Protein AF-A0A453RVP4-F1 (afdb_monomer)

Nearest PDB structures (foldseek):
  6wg3-assembly1_A  TM=5.691E-01  e=2.724E-04  Homo sapiens
  7ogt-assembly1_A  TM=3.178E-01  e=2.231E-04  Saccharomyces cerevisiae S288C
  4rsi-assembly1_B  TM=5.412E-01  e=1.064E-02  Saccharomyces cerevisiae S288C
  6yvu-assembly1_A  TM=5.313E-01  e=4.032E-02  Saccharomyces cerevisiae S288C
  7ogt-assembly1_B  TM=4.927E-01  e=6.619E-01  Saccharomyces cerevisiae S288C

Foldseek 3Di:
DCVVCPQEAEAADPVVQCCQQPPDQHHFYAYQQGWTADNVRDIDDDPQGGVVNVVCVVCVVVVVVVVVVVVVVVVVVVVVPDPVVVVVVVVVVVVVVVVVVVVVVVVVVVVVVVVVVVVVVVVVVVVVVVVCVVCVVVVVVVVVVVVVVCVVVVHDDPVPPDD

pLDDT: mean 83.05, std 15.03, range [39.56, 98.38]

Structure (mmCIF, N/CA/C/O backbone):
data_AF-A0A453RVP4-F1
#
_entry.id   AF-A0A453RVP4-F1
#
loop_
_atom_site.group_PDB
_atom_site.id
_atom_site.type_symbol
_atom_site.label_atom_id
_atom_site.label_alt_id
_atom_site.label_comp_id
_atom_site.label_asym_id
_atom_site.label_entity_id
_atom_site.label_seq_id
_atom_site.pdbx_PDB_ins_code
_atom_site.Cartn_x
_atom_site.Cartn_y
_atom_site.Cartn_z
_atom_site.occupancy
_atom_site.B_iso_or_equiv
_atom_site.auth_seq_id
_atom_site.auth_comp_id
_atom_site.auth_asym_id
_atom_site.auth_atom_id
_atom_site.pdbx_PDB_model_num
ATOM 1 N N . VAL A 1 1 ? 32.966 0.461 -61.222 1.00 50.72 1 VAL A N 1
ATOM 2 C CA . VAL A 1 1 ? 33.808 -0.527 -60.494 1.00 50.72 1 VAL A CA 1
ATOM 3 C C . VAL A 1 1 ? 35.237 -0.023 -60.270 1.00 50.72 1 VAL A C 1
ATOM 5 O O . VAL A 1 1 ? 35.708 -0.105 -59.144 1.00 50.72 1 VAL A O 1
ATOM 8 N N . LEU A 1 2 ? 35.888 0.596 -61.267 1.00 55.44 2 LEU A N 1
ATOM 9 C CA . LEU A 1 2 ? 37.249 1.155 -61.145 1.00 55.44 2 LEU A CA 1
ATOM 10 C C . LEU A 1 2 ? 37.429 2.155 -59.977 1.00 55.44 2 LEU A C 1
ATOM 12 O O . LEU A 1 2 ? 38.452 2.136 -59.309 1.00 55.44 2 LEU A O 1
ATOM 16 N N . TYR A 1 3 ? 36.409 2.968 -59.676 1.00 57.94 3 TYR A N 1
ATOM 17 C CA . TYR A 1 3 ? 36.427 3.949 -58.577 1.00 57.94 3 TYR A CA 1
ATOM 18 C C . TYR A 1 3 ? 36.451 3.319 -57.170 1.00 57.94 3 TYR A C 1
ATOM 20 O O . TYR A 1 3 ? 37.044 3.872 -56.252 1.00 57.94 3 TYR A O 1
ATOM 28 N N . ALA A 1 4 ? 35.828 2.149 -56.995 1.00 58.25 4 ALA A N 1
ATOM 29 C CA . ALA A 1 4 ? 35.747 1.476 -55.696 1.00 58.25 4 ALA A CA 1
ATOM 30 C C . ALA A 1 4 ? 36.961 0.569 -55.428 1.00 58.25 4 ALA A C 1
ATOM 32 O O . ALA A 1 4 ? 37.390 0.427 -54.282 1.00 58.25 4 ALA A O 1
ATOM 33 N N . VAL A 1 5 ? 37.511 -0.042 -56.486 1.00 63.31 5 VAL A N 1
ATOM 34 C CA . VAL A 1 5 ? 38.566 -1.062 -56.371 1.00 63.31 5 VAL A CA 1
ATOM 35 C C . VAL A 1 5 ? 39.946 -0.532 -56.773 1.00 63.31 5 VAL A C 1
ATOM 37 O O . VAL A 1 5 ? 40.926 -1.012 -56.225 1.00 63.31 5 VAL A O 1
ATOM 40 N N . GLY A 1 6 ? 40.060 0.504 -57.612 1.00 71.31 6 GLY A N 1
ATOM 41 C CA . GLY A 1 6 ? 41.337 1.125 -58.005 1.00 71.31 6 GLY A CA 1
ATOM 42 C C . GLY A 1 6 ? 42.464 0.132 -58.348 1.00 71.31 6 GLY A C 1
ATOM 43 O O . GLY A 1 6 ? 42.209 -1.017 -58.701 1.00 71.31 6 GLY A O 1
ATOM 44 N N . ASN A 1 7 ? 43.722 0.557 -58.179 1.00 80.00 7 ASN A N 1
ATOM 45 C CA . ASN A 1 7 ? 44.896 -0.332 -58.198 1.00 80.00 7 ASN A CA 1
ATOM 46 C C . ASN A 1 7 ? 45.047 -1.025 -56.829 1.00 80.00 7 ASN A C 1
ATOM 48 O O . ASN A 1 7 ? 45.966 -0.702 -56.068 1.00 80.00 7 ASN A O 1
ATOM 52 N N . THR A 1 8 ? 44.101 -1.906 -56.487 1.00 85.50 8 THR A N 1
ATOM 53 C CA . THR A 1 8 ? 44.177 -2.743 -55.279 1.00 85.50 8 THR A CA 1
ATOM 54 C C . THR A 1 8 ? 44.675 -4.135 -55.638 1.00 85.50 8 THR A C 1
ATOM 56 O O . THR A 1 8 ? 44.079 -4.800 -56.481 1.00 85.50 8 THR A O 1
ATOM 59 N N . LEU A 1 9 ? 45.747 -4.577 -54.987 1.00 87.81 9 LEU A N 1
ATOM 60 C CA . LEU A 1 9 ? 46.271 -5.934 -55.100 1.00 87.81 9 LEU A CA 1
ATOM 61 C C . LEU A 1 9 ? 45.632 -6.831 -54.040 1.00 87.81 9 LEU A C 1
ATOM 63 O O . LEU A 1 9 ? 45.260 -6.363 -52.963 1.00 87.81 9 LEU A O 1
ATOM 67 N N . VAL A 1 10 ? 45.509 -8.118 -54.345 1.00 88.00 10 VAL A N 1
ATOM 68 C CA . VAL A 1 10 ? 45.023 -9.127 -53.402 1.00 88.00 10 VAL A CA 1
ATOM 69 C C . VAL A 1 10 ? 46.144 -10.124 -53.146 1.00 88.00 10 VAL A C 1
ATOM 71 O O . VAL A 1 10 ? 46.784 -10.565 -54.099 1.00 88.00 10 VAL A O 1
ATOM 74 N N . CYS A 1 11 ? 46.401 -10.440 -51.878 1.00 87.56 11 CYS A N 1
ATOM 75 C CA . CYS A 1 11 ? 47.475 -11.349 -51.470 1.00 87.56 11 CYS A CA 1
ATOM 76 C C . CYS A 1 11 ? 46.972 -12.375 -50.458 1.00 87.56 11 CYS A C 1
ATOM 78 O O . CYS A 1 11 ? 46.075 -12.091 -49.667 1.00 87.56 11 CYS A O 1
ATOM 80 N 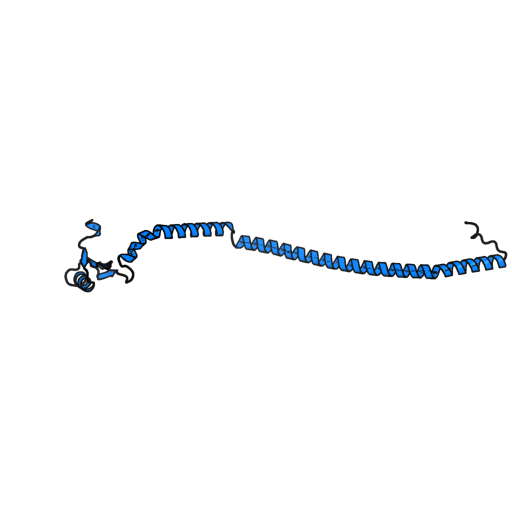N . ASP A 1 12 ? 47.596 -13.545 -50.425 1.00 85.56 12 ASP A N 1
ATOM 81 C CA . ASP A 1 12 ? 47.213 -14.581 -49.466 1.00 85.56 12 ASP A CA 1
ATOM 82 C C . ASP A 1 12 ? 47.879 -14.339 -48.108 1.00 85.56 12 ASP A C 1
ATOM 84 O O . ASP A 1 12 ? 47.228 -14.413 -47.069 1.00 85.56 12 ASP A O 1
ATOM 88 N N . LYS A 1 13 ? 49.172 -13.985 -48.101 1.00 85.94 13 LYS A N 1
ATOM 89 C CA . LYS A 1 13 ? 49.950 -13.801 -46.867 1.00 85.94 13 LYS A CA 1
ATOM 90 C C . LYS A 1 13 ? 50.091 -12.335 -46.482 1.00 85.94 13 LYS A C 1
ATOM 92 O O . LYS A 1 13 ? 50.385 -11.469 -47.307 1.00 85.94 13 LYS A O 1
ATOM 97 N N . LEU A 1 14 ? 49.993 -12.068 -45.180 1.00 84.50 14 LEU A N 1
ATOM 98 C CA . LEU A 1 14 ? 50.163 -10.725 -44.628 1.00 84.50 14 LEU A CA 1
ATOM 99 C C . LEU A 1 14 ? 51.564 -10.146 -44.889 1.00 84.50 14 LEU A C 1
ATOM 101 O O . LEU A 1 14 ? 51.692 -8.949 -45.131 1.00 84.50 14 LEU A O 1
ATOM 105 N N . ASP A 1 15 ? 52.614 -10.965 -44.871 1.00 87.12 15 ASP A N 1
ATOM 106 C CA . ASP A 1 15 ? 53.983 -10.474 -45.074 1.00 87.12 15 ASP A CA 1
ATOM 107 C C . ASP A 1 15 ? 54.250 -10.058 -46.530 1.00 87.12 15 ASP A C 1
ATOM 109 O O . ASP A 1 15 ? 54.931 -9.060 -46.786 1.00 87.12 15 ASP A O 1
ATOM 113 N N . GLU A 1 16 ? 53.617 -10.741 -47.487 1.00 86.25 16 GLU A N 1
ATOM 114 C CA . GLU A 1 16 ? 53.601 -10.336 -48.897 1.00 86.25 16 GLU A CA 1
ATOM 115 C C . GLU A 1 16 ? 52.844 -9.008 -49.060 1.00 86.25 16 GLU A C 1
ATOM 117 O O . GLU A 1 16 ? 53.341 -8.075 -49.697 1.00 86.25 16 GLU A O 1
ATOM 122 N N . ALA A 1 17 ? 51.696 -8.864 -48.387 1.00 87.69 17 ALA A N 1
ATOM 123 C CA . ALA A 1 17 ? 50.916 -7.629 -48.410 1.00 87.69 17 ALA A CA 1
ATOM 124 C C . ALA A 1 17 ? 51.663 -6.426 -47.804 1.00 87.69 17 ALA A C 1
ATOM 126 O O . ALA A 1 17 ? 51.604 -5.323 -48.355 1.00 87.69 17 ALA A O 1
ATOM 127 N N . LYS A 1 18 ? 52.410 -6.623 -46.709 1.00 86.00 18 LYS A N 1
ATOM 128 C CA . LYS A 1 18 ? 53.270 -5.583 -46.110 1.00 86.00 18 LYS A CA 1
ATOM 129 C C . LYS A 1 18 ? 54.365 -5.143 -47.071 1.00 86.00 18 LYS A C 1
ATOM 131 O O . LYS A 1 18 ? 54.603 -3.946 -47.218 1.00 86.00 18 LYS A O 1
ATOM 136 N N . THR A 1 19 ? 54.999 -6.102 -47.743 1.00 88.56 19 THR A N 1
ATOM 137 C CA . THR A 1 19 ? 56.061 -5.821 -48.713 1.00 88.56 19 THR A CA 1
ATOM 138 C C . THR A 1 19 ? 55.521 -4.938 -49.838 1.00 88.56 19 THR A C 1
ATOM 140 O O . THR A 1 19 ? 56.069 -3.868 -50.095 1.00 88.56 19 THR A O 1
ATOM 143 N N . LEU A 1 20 ? 54.382 -5.305 -50.426 1.00 87.25 20 LEU A N 1
ATOM 144 C CA . LEU A 1 20 ? 53.752 -4.557 -51.522 1.00 87.25 20 LEU A CA 1
ATOM 145 C C . LEU A 1 20 ? 53.155 -3.200 -51.102 1.00 87.25 20 LEU A C 1
ATOM 147 O O . LEU A 1 20 ? 53.024 -2.293 -51.925 1.00 87.25 20 LEU A O 1
ATOM 151 N N . SER A 1 21 ? 52.770 -3.040 -49.834 1.00 86.38 21 SER A N 1
ATOM 152 C CA . SER A 1 21 ? 52.187 -1.787 -49.343 1.00 86.38 21 SER A CA 1
ATOM 153 C C . SER A 1 21 ? 53.221 -0.788 -48.817 1.00 86.38 21 SER A C 1
ATOM 155 O O . SER A 1 21 ? 52.943 0.416 -48.833 1.00 86.38 21 SER A O 1
ATOM 157 N N . TRP A 1 22 ? 54.366 -1.249 -48.304 1.00 85.12 22 TRP A N 1
ATOM 158 C CA . TRP A 1 22 ? 55.327 -0.402 -47.582 1.00 85.12 22 TRP A CA 1
ATOM 159 C C . TRP A 1 22 ? 56.701 -0.285 -48.243 1.00 85.12 22 TRP A C 1
ATOM 161 O O . TRP A 1 22 ? 57.413 0.675 -47.937 1.00 85.12 22 TRP A O 1
ATO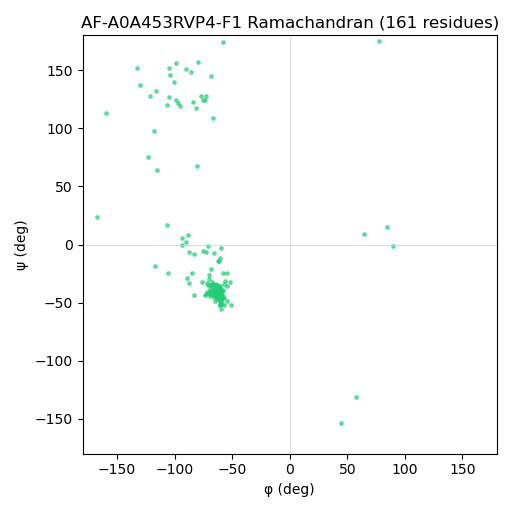M 171 N N . SER A 1 23 ? 57.069 -1.194 -49.150 1.00 83.19 23 SER A N 1
ATOM 172 C CA . SER A 1 23 ? 58.342 -1.138 -49.879 1.00 83.19 23 SER A CA 1
ATOM 173 C C . SER A 1 23 ? 58.154 -0.658 -51.322 1.00 83.19 23 SER A C 1
ATOM 175 O O . SER A 1 23 ? 57.129 -0.930 -51.940 1.00 83.19 23 SER A O 1
ATOM 177 N N . GLY A 1 24 ? 59.140 0.074 -51.852 1.00 83.12 24 GLY A N 1
ATOM 178 C CA . GLY A 1 24 ? 59.136 0.546 -53.240 1.00 83.12 24 GLY A CA 1
ATOM 179 C C . GLY A 1 24 ? 57.917 1.404 -53.602 1.00 83.12 24 GLY A C 1
ATOM 180 O O . GLY A 1 24 ? 57.578 2.361 -52.900 1.00 83.12 24 GLY A O 1
ATOM 181 N N . GLU A 1 25 ? 57.272 1.071 -54.721 1.00 83.88 25 GLU A N 1
ATOM 182 C CA . GLU A 1 25 ? 56.006 1.684 -55.121 1.00 83.88 25 GLU A CA 1
ATOM 183 C C . GLU A 1 25 ? 54.856 1.134 -54.269 1.00 83.88 25 GLU A C 1
ATOM 185 O O . GLU A 1 25 ? 54.632 -0.070 -54.199 1.00 83.88 25 GLU A O 1
ATOM 190 N N . ARG A 1 26 ? 54.103 2.027 -53.618 1.00 85.88 26 ARG A N 1
ATOM 191 C CA . ARG A 1 26 ? 53.067 1.629 -52.659 1.00 85.88 26 ARG A CA 1
ATOM 192 C C . ARG A 1 26 ? 51.745 1.300 -53.340 1.00 85.88 26 ARG A C 1
ATOM 194 O O . ARG A 1 26 ? 51.106 2.165 -53.961 1.00 85.88 26 ARG A O 1
ATOM 201 N N . TYR A 1 27 ? 51.271 0.082 -53.109 1.00 88.00 27 TYR A N 1
ATOM 202 C CA . TYR A 1 27 ? 49.966 -0.389 -53.559 1.00 88.00 27 TYR A CA 1
ATOM 203 C C . TYR A 1 27 ? 48.963 -0.447 -52.406 1.00 88.00 27 TYR A C 1
ATOM 205 O O . TYR A 1 27 ? 49.325 -0.593 -51.241 1.00 88.00 27 TYR A O 1
ATOM 213 N N . LYS A 1 28 ? 47.674 -0.295 -52.728 1.00 88.06 28 LYS A N 1
ATOM 214 C CA . LYS A 1 28 ? 46.608 -0.669 -51.794 1.00 88.06 28 LYS A CA 1
ATOM 215 C C . LYS A 1 28 ? 46.510 -2.190 -51.868 1.00 88.06 28 LYS A C 1
ATOM 217 O O . LYS A 1 28 ? 46.420 -2.712 -52.974 1.00 88.06 28 LYS A O 1
ATOM 222 N N . VAL A 1 29 ? 46.558 -2.894 -50.747 1.00 89.25 29 VAL A N 1
ATOM 223 C CA . VAL A 1 29 ? 46.589 -4.362 -50.736 1.00 89.25 29 VAL A CA 1
ATOM 224 C C . VAL A 1 29 ? 45.531 -4.890 -49.786 1.00 89.25 29 VAL A C 1
ATOM 226 O O . VAL A 1 29 ? 45.357 -4.343 -48.704 1.00 89.25 29 VAL A O 1
ATOM 229 N N . VAL A 1 30 ? 44.807 -5.931 -50.177 1.00 87.88 30 VAL A N 1
ATOM 230 C CA . VAL A 1 30 ? 43.840 -6.619 -49.316 1.00 87.88 30 VAL A CA 1
ATOM 231 C C . VAL A 1 30 ? 44.251 -8.078 -49.205 1.00 87.88 30 VAL A C 1
ATOM 233 O O . VAL A 1 30 ? 44.465 -8.725 -50.225 1.00 87.88 30 VAL A O 1
ATOM 236 N N . THR A 1 31 ? 44.373 -8.605 -47.989 1.00 86.56 31 THR A N 1
ATOM 237 C CA . THR A 1 31 ? 44.599 -10.041 -47.815 1.00 86.56 31 THR A CA 1
ATOM 238 C C . THR A 1 31 ? 43.300 -10.828 -47.961 1.00 86.56 31 THR A C 1
ATOM 240 O O . THR A 1 31 ? 42.216 -10.282 -47.737 1.00 86.56 31 THR A O 1
ATOM 243 N N . VAL A 1 32 ? 43.384 -12.120 -48.287 1.00 83.31 32 VAL A N 1
ATOM 244 C CA . VAL A 1 32 ? 42.212 -13.021 -48.282 1.00 83.31 32 VAL A CA 1
ATOM 245 C C . VAL A 1 32 ? 41.520 -13.046 -46.909 1.00 83.31 32 VAL A C 1
ATOM 247 O O . VAL A 1 32 ? 40.292 -13.091 -46.842 1.00 83.31 32 VAL A O 1
ATOM 250 N N . ASP A 1 33 ? 42.288 -12.870 -45.830 1.00 75.06 33 ASP A N 1
ATOM 251 C CA . ASP A 1 33 ? 41.790 -12.731 -44.451 1.00 75.06 33 ASP A CA 1
ATOM 252 C C . ASP A 1 33 ? 41.061 -11.400 -44.172 1.00 75.06 33 ASP A C 1
ATOM 254 O O . ASP A 1 33 ? 40.581 -11.164 -43.064 1.00 75.06 33 ASP A O 1
ATOM 258 N N . GLY A 1 34 ? 40.971 -10.502 -45.158 1.00 76.56 34 GLY A N 1
ATOM 259 C CA . GLY A 1 34 ? 40.257 -9.230 -45.045 1.00 76.56 34 GLY A CA 1
ATOM 260 C C . GLY A 1 34 ? 41.068 -8.092 -44.422 1.00 76.56 34 GLY A C 1
ATOM 261 O O . GLY A 1 34 ? 40.490 -7.065 -44.062 1.00 76.56 34 GLY A O 1
ATOM 262 N N . ILE A 1 35 ? 42.393 -8.231 -44.314 1.00 83.94 35 ILE A N 1
ATOM 263 C CA . ILE A 1 35 ? 43.276 -7.161 -43.832 1.00 83.94 35 ILE A CA 1
ATOM 264 C C . ILE A 1 35 ? 43.545 -6.203 -44.992 1.00 83.94 35 ILE A C 1
ATOM 266 O O . ILE A 1 35 ? 44.137 -6.582 -45.999 1.00 83.94 35 ILE A O 1
ATOM 270 N N . LEU A 1 36 ? 43.129 -4.947 -44.852 1.00 85.69 36 LEU A N 1
ATOM 271 C CA . LEU A 1 36 ? 43.359 -3.893 -45.836 1.00 85.69 36 LEU A CA 1
ATOM 272 C C . LEU A 1 36 ? 44.579 -3.054 -45.449 1.00 85.69 36 LEU A C 1
ATOM 274 O O . LEU A 1 36 ? 44.587 -2.399 -44.410 1.00 85.69 36 LEU A O 1
ATOM 278 N N . LEU A 1 37 ? 45.571 -2.993 -46.325 1.00 87.12 37 LEU A N 1
ATOM 279 C CA . LEU A 1 37 ? 46.690 -2.067 -46.253 1.00 87.12 37 LEU A CA 1
ATOM 280 C C . LEU A 1 37 ? 46.492 -0.959 -47.290 1.00 87.12 37 LEU A C 1
ATOM 282 O O . LEU A 1 37 ? 46.244 -1.199 -48.473 1.00 87.12 37 LEU A O 1
ATOM 286 N N . THR A 1 38 ? 46.566 0.286 -46.836 1.00 86.94 38 THR A N 1
ATOM 287 C CA . THR A 1 38 ? 46.429 1.472 -47.690 1.00 86.94 38 THR A CA 1
ATOM 288 C C . THR A 1 38 ? 47.796 2.043 -48.059 1.00 86.94 38 THR A C 1
ATOM 290 O O . THR A 1 38 ? 48.763 1.905 -47.313 1.00 86.94 38 THR A O 1
ATOM 293 N N . LYS A 1 39 ? 47.873 2.783 -49.175 1.00 84.88 39 LYS A N 1
ATOM 294 C CA . LYS A 1 39 ? 49.113 3.451 -49.625 1.00 84.88 39 LYS A CA 1
ATOM 295 C C . LYS A 1 39 ? 49.696 4.431 -48.594 1.00 84.88 39 LYS A C 1
ATOM 297 O O . LYS A 1 39 ? 50.899 4.691 -48.589 1.00 84.88 39 LYS A O 1
ATOM 302 N N . SER A 1 40 ? 48.849 4.953 -47.707 1.00 83.44 40 SER A N 1
ATOM 303 C CA . SER A 1 40 ? 49.232 5.839 -46.603 1.00 83.44 40 SER A CA 1
ATOM 304 C C . SER A 1 40 ? 49.960 5.111 -45.468 1.00 83.44 40 SER A C 1
ATOM 306 O O . SER A 1 40 ? 50.435 5.756 -44.540 1.00 83.44 40 SER A O 1
ATOM 308 N N . GLY A 1 41 ? 50.058 3.780 -45.528 1.00 76.81 41 GLY A N 1
ATOM 309 C CA . GLY A 1 41 ? 50.684 2.954 -44.500 1.00 76.81 41 GLY A CA 1
ATOM 310 C C . GLY A 1 41 ? 49.722 2.497 -43.403 1.00 76.81 41 GLY A C 1
ATOM 311 O O . GLY A 1 41 ? 50.125 1.745 -42.521 1.00 76.81 41 GLY A O 1
ATOM 312 N N . THR A 1 42 ? 48.447 2.895 -43.459 1.00 81.69 42 THR A N 1
ATOM 313 C CA . THR A 1 42 ? 47.426 2.422 -42.519 1.00 81.69 42 THR A CA 1
ATOM 314 C C . THR A 1 42 ? 47.060 0.977 -42.835 1.00 81.69 42 THR A C 1
ATOM 316 O O . THR A 1 42 ? 46.702 0.668 -43.975 1.00 81.69 42 THR A O 1
ATOM 319 N N . MET A 1 43 ? 47.121 0.125 -41.814 1.00 82.88 43 MET A N 1
ATOM 320 C CA . MET A 1 43 ? 46.676 -1.264 -41.848 1.00 82.88 43 MET A CA 1
ATOM 321 C C . MET A 1 43 ? 45.372 -1.382 -41.057 1.00 82.88 43 MET A C 1
ATOM 323 O O . MET A 1 43 ? 45.316 -1.057 -39.873 1.00 82.88 43 MET A O 1
ATOM 327 N N . THR A 1 44 ? 44.314 -1.824 -41.722 1.00 75.81 44 THR A N 1
ATOM 328 C CA . THR A 1 44 ? 42.983 -2.022 -41.157 1.00 75.81 44 THR A CA 1
ATOM 329 C C . THR A 1 44 ? 42.640 -3.499 -41.273 1.00 75.81 44 THR A C 1
ATOM 331 O O . THR A 1 44 ? 42.228 -3.976 -42.325 1.00 75.81 44 THR A O 1
ATOM 334 N N . GLY A 1 45 ? 42.841 -4.231 -40.183 1.00 68.00 45 GLY A N 1
ATOM 335 C CA . GLY A 1 45 ? 42.451 -5.629 -40.048 1.00 68.00 45 GLY A CA 1
ATOM 336 C C . GLY A 1 45 ? 42.376 -5.969 -38.569 1.00 68.00 45 GLY A C 1
ATOM 337 O O . GLY A 1 45 ? 43.378 -5.894 -37.864 1.00 68.00 45 GLY A O 1
ATOM 338 N N . GLY A 1 46 ? 41.173 -6.254 -38.082 1.00 61.06 46 GLY A N 1
ATOM 339 C CA . GLY A 1 46 ? 40.978 -6.788 -36.740 1.00 61.06 46 GLY A CA 1
ATOM 340 C C . GLY A 1 46 ? 41.115 -8.306 -36.768 1.00 61.06 46 GLY A C 1
ATOM 341 O O . GLY A 1 46 ? 40.722 -8.941 -37.740 1.00 61.06 46 GLY A O 1
ATOM 342 N N . VAL A 1 47 ? 41.608 -8.893 -35.677 1.00 55.12 47 VAL A N 1
ATOM 343 C CA . VAL A 1 47 ? 41.688 -10.357 -35.472 1.00 55.12 47 VAL A CA 1
ATOM 344 C C . VAL A 1 47 ? 40.308 -11.041 -35.502 1.00 55.12 47 VAL A C 1
ATOM 346 O O . VAL A 1 47 ? 40.202 -12.258 -35.567 1.00 55.12 47 VAL A O 1
ATOM 349 N N . SER A 1 48 ? 39.237 -10.253 -35.456 1.00 53.94 48 SER A N 1
ATOM 350 C CA . SER A 1 48 ? 37.844 -10.676 -35.370 1.00 53.94 48 SER A CA 1
ATOM 351 C C . SER A 1 48 ? 37.068 -10.269 -36.626 1.00 53.94 48 SER A C 1
ATOM 353 O O . SER A 1 48 ? 36.186 -9.409 -36.559 1.00 53.94 48 SER A O 1
ATOM 355 N N . GLY A 1 49 ? 37.429 -10.809 -37.792 1.00 55.22 49 GLY A N 1
ATOM 356 C CA . GLY A 1 49 ? 36.846 -10.301 -39.034 1.00 55.22 49 GLY A CA 1
ATOM 357 C C . GLY A 1 49 ? 37.049 -11.104 -40.311 1.00 55.22 49 GLY A C 1
ATOM 358 O O . GLY A 1 49 ? 36.956 -10.500 -41.375 1.00 55.22 49 GLY A O 1
ATOM 359 N N . GLY A 1 50 ? 37.302 -12.414 -40.234 1.00 57.88 50 GLY A N 1
ATOM 360 C CA . GLY A 1 50 ? 37.270 -13.285 -41.413 1.00 57.88 50 GLY A CA 1
ATOM 361 C C . GLY A 1 50 ? 35.908 -13.257 -42.122 1.00 57.88 50 GLY A C 1
ATOM 362 O O . GLY A 1 50 ? 34.934 -12.664 -41.642 1.00 57.88 50 GLY A O 1
ATOM 363 N N . MET A 1 51 ? 35.811 -13.918 -43.276 1.00 55.06 51 MET A N 1
ATOM 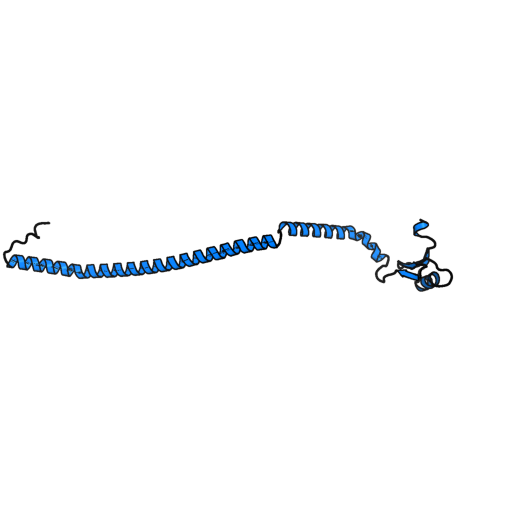364 C CA . MET A 1 51 ? 34.562 -14.029 -44.040 1.00 55.06 51 MET A CA 1
ATOM 365 C C . MET A 1 51 ? 33.398 -14.587 -43.188 1.00 55.06 51 MET A C 1
ATOM 367 O O . MET A 1 51 ? 32.248 -14.208 -43.429 1.00 55.06 51 MET A O 1
ATOM 371 N N . GLU A 1 52 ? 33.683 -15.351 -42.120 1.00 54.72 52 GLU A N 1
ATOM 372 C CA . GLU A 1 52 ? 32.698 -15.768 -41.110 1.00 54.72 52 GLU A CA 1
ATOM 373 C C . GLU A 1 52 ? 32.032 -14.603 -40.359 1.00 54.72 52 GLU A C 1
ATOM 375 O O . GLU A 1 52 ? 30.823 -14.640 -40.133 1.00 54.72 52 GLU A O 1
ATOM 380 N N . ALA A 1 53 ? 32.746 -13.519 -40.036 1.00 54.44 53 ALA A N 1
ATOM 381 C CA . ALA A 1 53 ? 32.151 -12.350 -39.374 1.00 54.44 53 ALA A CA 1
ATOM 382 C C . ALA A 1 53 ? 31.181 -11.583 -40.297 1.00 54.44 53 ALA A C 1
ATOM 384 O O . ALA A 1 53 ? 30.298 -10.857 -39.832 1.00 54.44 53 ALA A O 1
ATOM 385 N N . ARG A 1 54 ? 31.303 -11.762 -41.622 1.00 53.62 54 ARG A N 1
ATOM 386 C CA . ARG A 1 54 ? 30.370 -11.213 -42.624 1.00 53.62 54 ARG A CA 1
ATOM 387 C C . ARG A 1 54 ? 29.177 -12.138 -42.900 1.00 53.62 54 ARG A C 1
ATOM 389 O O . ARG A 1 54 ? 28.231 -11.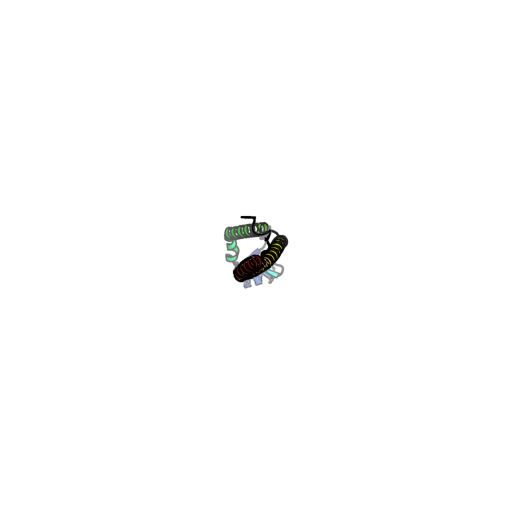695 -43.554 1.00 53.62 54 ARG A O 1
ATOM 396 N N . SER A 1 55 ? 29.161 -13.357 -42.347 1.00 54.28 55 SER A N 1
ATOM 397 C CA . SER A 1 55 ? 27.988 -14.251 -42.346 1.00 54.28 55 SER A CA 1
ATOM 398 C C . SER A 1 55 ? 26.815 -13.709 -41.509 1.00 54.28 55 SER A C 1
ATOM 400 O O . SER A 1 55 ? 25.701 -14.223 -41.599 1.00 54.28 55 SER A O 1
ATOM 402 N N . ASN A 1 56 ? 27.021 -12.612 -40.771 1.00 53.84 56 ASN A N 1
ATOM 403 C CA . ASN A 1 56 ? 25.996 -11.879 -40.015 1.00 53.84 56 ASN A CA 1
ATOM 404 C C . ASN A 1 56 ? 24.837 -11.312 -40.861 1.00 53.84 56 ASN A C 1
ATOM 406 O O . ASN A 1 56 ? 23.885 -10.777 -40.305 1.00 53.84 56 ASN A O 1
ATOM 410 N N . LYS A 1 57 ? 24.858 -11.467 -42.192 1.00 54.03 57 LYS A N 1
ATOM 411 C CA . LYS A 1 57 ? 23.691 -11.207 -43.056 1.00 54.03 57 LYS A CA 1
ATOM 412 C C . LYS A 1 57 ? 22.477 -12.101 -42.745 1.00 54.03 57 LYS A C 1
ATOM 414 O O . LYS A 1 57 ? 21.387 -11.798 -43.205 1.00 54.03 57 LYS A O 1
ATOM 419 N N . TRP A 1 58 ? 22.648 -13.182 -41.979 1.00 54.59 58 TRP A N 1
ATOM 420 C CA . TRP A 1 58 ? 21.558 -14.077 -41.562 1.00 54.59 58 TRP A CA 1
ATOM 421 C C . TRP A 1 58 ? 20.950 -13.733 -40.191 1.00 54.59 58 TRP A C 1
ATOM 423 O O . TRP A 1 58 ? 19.998 -14.387 -39.770 1.00 54.59 58 TRP A O 1
ATOM 433 N N . ASP A 1 59 ? 21.441 -12.695 -39.505 1.00 63.78 59 ASP A N 1
ATOM 434 C CA . ASP A 1 59 ? 20.961 -12.317 -38.165 1.00 63.78 59 ASP A CA 1
ATOM 435 C C . ASP A 1 59 ? 19.853 -11.241 -38.196 1.00 63.78 59 ASP A C 1
ATOM 437 O O . ASP A 1 59 ? 19.383 -10.794 -37.150 1.00 63.78 59 ASP A O 1
ATOM 441 N N . ASP A 1 60 ? 19.367 -10.855 -39.384 1.00 71.56 60 ASP A N 1
ATOM 442 C CA . ASP A 1 60 ? 18.272 -9.884 -39.551 1.00 71.56 60 ASP A CA 1
ATOM 443 C C . ASP A 1 60 ? 16.990 -10.337 -38.836 1.00 71.56 60 ASP A C 1
ATOM 445 O O . ASP A 1 60 ? 16.329 -9.540 -38.169 1.00 71.56 60 ASP A O 1
ATOM 449 N N . SER A 1 61 ? 16.671 -11.637 -38.876 1.00 77.44 61 SER A N 1
ATOM 450 C CA . SER A 1 61 ? 15.521 -12.191 -38.147 1.00 77.44 61 SER A CA 1
ATOM 451 C C . SER A 1 61 ? 15.690 -12.082 -36.629 1.00 77.44 61 SER A C 1
ATOM 453 O O . SER A 1 61 ? 14.711 -11.879 -35.904 1.00 77.44 61 SER A O 1
ATOM 455 N N . ARG A 1 62 ? 16.919 -12.223 -36.123 1.00 80.56 62 ARG A N 1
ATOM 456 C CA . ARG A 1 62 ? 17.210 -12.097 -34.694 1.00 80.56 62 ARG A CA 1
ATOM 457 C C . ARG A 1 62 ? 17.139 -10.639 -34.270 1.00 80.56 62 ARG A C 1
ATOM 459 O O . ARG A 1 62 ? 16.507 -10.340 -33.255 1.00 80.56 62 ARG A O 1
ATOM 466 N N . ILE A 1 63 ? 17.709 -9.742 -35.068 1.00 84.25 63 ILE A N 1
ATOM 467 C CA . ILE A 1 63 ? 17.643 -8.293 -34.868 1.00 84.25 63 ILE A CA 1
ATOM 468 C C . ILE A 1 63 ? 16.183 -7.829 -34.851 1.00 84.25 63 ILE A C 1
ATOM 470 O O . ILE A 1 63 ? 15.795 -7.089 -33.947 1.00 84.25 63 ILE A O 1
ATOM 474 N N . GLU A 1 64 ? 15.350 -8.310 -35.773 1.00 87.25 64 GLU A N 1
ATOM 475 C CA . GLU A 1 64 ? 13.926 -7.969 -35.815 1.00 87.25 64 GLU A CA 1
ATOM 476 C C . GLU A 1 64 ? 13.176 -8.492 -34.582 1.00 87.25 64 GLU A C 1
ATOM 478 O O . GLU A 1 64 ? 12.406 -7.762 -33.952 1.00 87.25 64 GLU A O 1
ATOM 483 N N . SER A 1 65 ? 13.471 -9.721 -34.142 1.00 88.00 65 SER A N 1
ATOM 484 C CA . SER A 1 65 ? 12.889 -10.262 -32.907 1.00 88.00 65 SER A CA 1
ATOM 485 C C . SER A 1 65 ? 13.254 -9.425 -31.670 1.00 88.00 65 SER A C 1
ATOM 487 O O . SER A 1 65 ? 12.415 -9.208 -30.790 1.00 88.00 65 SER A O 1
ATOM 489 N N . LEU A 1 66 ? 14.488 -8.912 -31.610 1.00 89.31 66 LEU A N 1
ATOM 490 C CA . LEU A 1 66 ? 14.968 -8.059 -30.524 1.00 89.31 66 LEU A CA 1
ATOM 491 C C . LEU A 1 66 ? 14.337 -6.666 -30.579 1.00 89.31 66 LEU A C 1
ATOM 493 O O . LEU A 1 66 ? 13.925 -6.156 -29.538 1.00 89.31 66 LEU A O 1
ATOM 497 N N . LYS A 1 67 ? 14.183 -6.077 -31.770 1.00 92.50 67 LYS A N 1
ATOM 498 C CA . LYS A 1 67 ? 13.464 -4.807 -31.964 1.00 92.50 67 LYS A CA 1
ATOM 499 C C . LYS A 1 67 ? 12.004 -4.914 -31.533 1.00 92.50 67 LYS A C 1
ATOM 501 O O . LYS A 1 67 ? 11.526 -4.047 -30.804 1.00 92.50 67 LYS A O 1
ATOM 506 N N . LYS A 1 68 ? 11.319 -6.003 -31.894 1.00 94.88 68 LYS A N 1
ATOM 507 C CA . LYS A 1 68 ? 9.935 -6.252 -31.467 1.00 94.88 68 LYS A CA 1
ATOM 508 C C . LYS A 1 68 ? 9.821 -6.387 -29.947 1.00 94.88 68 LYS A C 1
ATOM 510 O O . LYS A 1 68 ? 8.919 -5.807 -29.350 1.00 94.88 68 LYS A O 1
ATOM 515 N N . LYS A 1 69 ? 10.751 -7.108 -29.305 1.00 93.94 69 LYS A N 1
ATOM 516 C CA . LYS A 1 69 ? 10.811 -7.205 -27.835 1.00 93.94 69 LYS A CA 1
ATOM 517 C C . LYS A 1 69 ? 11.077 -5.850 -27.184 1.00 93.94 69 LYS A C 1
ATOM 519 O O . LYS A 1 69 ? 10.395 -5.515 -26.224 1.00 93.94 69 LYS A O 1
ATOM 524 N N . LYS A 1 70 ? 12.014 -5.065 -27.722 1.00 95.06 70 LYS A N 1
ATOM 525 C CA . LYS A 1 70 ? 12.296 -3.703 -27.255 1.00 95.06 70 LYS A CA 1
ATOM 526 C C . LYS A 1 70 ? 11.041 -2.832 -27.323 1.00 95.06 70 LYS A C 1
ATOM 528 O O . LYS A 1 70 ? 10.662 -2.264 -26.311 1.00 95.06 70 LYS A O 1
ATOM 533 N N . SER A 1 71 ? 10.370 -2.795 -28.474 1.00 93.69 71 SER A N 1
ATOM 534 C CA . SER A 1 71 ? 9.153 -1.997 -28.658 1.00 93.69 71 SER A CA 1
ATOM 535 C C . SER A 1 71 ? 8.028 -2.435 -27.716 1.00 93.69 71 SER A C 1
ATOM 537 O O . SER A 1 71 ? 7.350 -1.586 -27.147 1.00 93.69 71 SER A O 1
ATOM 539 N N . LYS A 1 72 ? 7.867 -3.746 -27.490 1.00 95.19 72 LYS A N 1
ATOM 540 C CA . LYS A 1 72 ? 6.907 -4.276 -26.512 1.00 95.19 72 LYS A CA 1
ATOM 541 C C . LYS A 1 72 ? 7.221 -3.796 -25.093 1.00 95.19 72 LYS A C 1
ATOM 543 O O . LYS A 1 72 ? 6.327 -3.318 -24.410 1.00 95.19 72 LYS A O 1
ATOM 548 N N . LEU A 1 73 ? 8.483 -3.887 -24.672 1.00 91.81 73 LEU A N 1
ATOM 549 C CA . LEU A 1 73 ? 8.917 -3.438 -23.346 1.00 91.81 73 LEU A CA 1
ATOM 550 C C . LEU A 1 73 ? 8.802 -1.916 -23.181 1.00 91.81 73 LEU A C 1
ATOM 552 O O . LEU A 1 73 ? 8.435 -1.452 -22.109 1.00 91.81 73 LEU A O 1
ATOM 556 N N . GLU A 1 74 ? 9.082 -1.136 -24.225 1.00 89.94 74 GLU A N 1
ATOM 557 C CA . GLU A 1 74 ? 8.894 0.321 -24.215 1.00 89.94 74 GLU A CA 1
ATOM 558 C C . GLU A 1 74 ? 7.409 0.700 -24.108 1.00 89.94 74 GLU A C 1
ATOM 560 O O . GLU A 1 74 ? 7.070 1.614 -23.358 1.00 89.94 74 GLU A O 1
ATOM 565 N N . ALA A 1 75 ? 6.521 -0.030 -24.791 1.00 91.12 75 ALA A N 1
ATOM 566 C CA . ALA A 1 75 ? 5.076 0.153 -24.664 1.00 91.12 75 ALA A CA 1
ATOM 567 C C . ALA A 1 75 ? 4.584 -0.191 -23.248 1.00 91.12 75 ALA A C 1
ATOM 569 O O . ALA A 1 75 ? 3.928 0.636 -22.621 1.00 91.12 75 ALA A O 1
ATOM 570 N N . GLU A 1 76 ? 4.978 -1.348 -22.704 1.00 89.94 76 GLU A N 1
ATOM 571 C CA . GLU A 1 76 ? 4.646 -1.754 -21.327 1.00 89.94 76 GLU A CA 1
ATOM 572 C C . GLU A 1 76 ? 5.161 -0.734 -20.293 1.00 89.94 76 GLU A C 1
ATOM 574 O O . GLU A 1 76 ? 4.461 -0.384 -19.343 1.00 89.94 76 GLU A O 1
ATOM 579 N N . MET A 1 77 ? 6.367 -0.195 -20.497 1.00 82.94 77 MET A N 1
ATOM 580 C CA . MET A 1 77 ? 6.942 0.832 -19.624 1.00 82.94 77 MET A CA 1
ATOM 581 C C . MET A 1 77 ? 6.190 2.166 -19.719 1.00 82.94 77 MET A C 1
ATOM 583 O O . MET A 1 77 ? 6.045 2.858 -18.713 1.00 82.94 77 MET A O 1
ATOM 587 N N . SER A 1 78 ? 5.686 2.518 -20.904 1.00 84.88 78 SER A N 1
ATOM 588 C CA . SER A 1 78 ? 4.852 3.706 -21.095 1.00 84.88 78 SER A CA 1
ATOM 589 C C . SER A 1 78 ? 3.463 3.552 -20.465 1.00 84.88 78 SER A C 1
ATOM 591 O O . SER A 1 78 ? 2.919 4.536 -19.964 1.00 84.88 78 SER A O 1
ATOM 593 N N . GLU A 1 79 ? 2.883 2.349 -20.479 1.00 86.94 79 GLU A N 1
ATOM 594 C CA . GLU A 1 79 ? 1.570 2.061 -19.880 1.00 86.94 79 GLU A CA 1
ATOM 595 C C . GLU A 1 79 ? 1.587 2.117 -18.347 1.00 86.94 79 GLU A C 1
ATOM 597 O O . GLU A 1 79 ? 0.622 2.580 -17.735 1.00 86.94 79 GLU A O 1
ATOM 602 N N . LEU A 1 80 ? 2.692 1.701 -17.716 1.00 80.31 80 LEU A N 1
ATOM 603 C CA . LEU A 1 80 ? 2.878 1.776 -16.259 1.00 80.31 80 LEU A CA 1
ATOM 604 C C . LEU A 1 80 ? 2.850 3.223 -15.721 1.00 80.31 80 LEU A C 1
ATOM 606 O O . LEU A 1 80 ? 2.661 3.432 -14.520 1.00 80.31 80 LEU A O 1
ATOM 610 N N . GLY A 1 81 ? 2.959 4.221 -16.601 1.00 83.44 81 GLY A N 1
ATOM 611 C CA . GLY A 1 81 ? 2.966 5.636 -16.251 1.00 83.44 81 GLY A CA 1
ATOM 612 C C . GLY A 1 81 ? 4.309 6.092 -15.689 1.00 83.44 81 GLY A C 1
ATOM 613 O O . GLY A 1 81 ? 5.245 5.314 -15.488 1.00 83.44 81 GLY A O 1
ATOM 614 N N . SER A 1 82 ? 4.435 7.393 -15.435 1.00 87.56 82 SER A N 1
ATOM 615 C CA . SER A 1 82 ? 5.689 7.925 -14.898 1.00 87.56 82 SER A CA 1
ATOM 616 C C . SER A 1 82 ? 5.914 7.444 -13.452 1.00 87.56 82 SER A C 1
ATOM 618 O O . SER A 1 82 ? 4.962 7.396 -12.666 1.00 87.56 82 SER A O 1
ATOM 620 N N . PRO A 1 83 ? 7.166 7.185 -13.023 1.00 87.75 83 PRO A N 1
ATOM 621 C CA . PRO A 1 83 ? 7.464 6.839 -11.628 1.00 87.75 83 PRO A CA 1
ATOM 622 C C . PRO A 1 83 ? 6.883 7.844 -10.621 1.00 87.75 83 PRO A C 1
ATOM 624 O O . PRO A 1 83 ? 6.436 7.474 -9.540 1.00 87.75 83 PRO A O 1
ATOM 627 N N . ARG A 1 84 ? 6.809 9.125 -11.012 1.00 89.12 84 ARG A N 1
ATOM 628 C CA . ARG A 1 84 ? 6.195 10.196 -10.213 1.00 89.12 84 ARG A CA 1
ATOM 629 C C . ARG A 1 84 ? 4.687 10.013 -10.028 1.00 89.12 84 ARG A C 1
ATOM 631 O O . ARG A 1 84 ? 4.168 10.336 -8.965 1.00 89.12 84 ARG A O 1
ATOM 638 N N . GLU A 1 85 ? 3.965 9.548 -11.044 1.00 90.00 85 GLU A N 1
ATOM 639 C CA . GLU A 1 85 ? 2.528 9.261 -10.932 1.00 90.00 85 GLU A CA 1
ATOM 640 C C . GLU A 1 85 ? 2.260 8.064 -10.033 1.00 90.00 85 GLU A C 1
ATOM 642 O O . GLU A 1 85 ? 1.355 8.127 -9.200 1.00 90.00 85 GLU A O 1
ATOM 647 N N . LEU A 1 86 ? 3.057 7.004 -10.172 1.00 91.12 86 LEU A N 1
ATOM 648 C CA . LEU A 1 86 ? 2.970 5.829 -9.309 1.00 91.12 86 LEU A CA 1
ATOM 649 C C . LEU A 1 86 ? 3.238 6.201 -7.849 1.00 91.12 86 LEU A C 1
ATOM 651 O O . LEU A 1 86 ? 2.431 5.866 -6.987 1.00 91.12 86 LEU A O 1
ATOM 655 N N . GLN A 1 87 ? 4.275 7.000 -7.586 1.00 95.06 87 GLN A N 1
ATOM 656 C CA . GLN A 1 87 ? 4.583 7.488 -6.242 1.00 95.06 87 GLN A CA 1
ATOM 657 C C . GLN A 1 87 ? 3.453 8.351 -5.656 1.00 95.06 87 GLN A C 1
ATOM 659 O O . GLN A 1 87 ? 3.114 8.221 -4.483 1.00 95.06 87 GLN A O 1
ATOM 664 N N . ARG A 1 88 ? 2.807 9.211 -6.459 1.00 94.25 88 ARG A N 1
ATOM 665 C CA . ARG A 1 88 ? 1.629 9.968 -5.992 1.00 94.25 88 ARG A CA 1
ATOM 666 C C . ARG A 1 88 ? 0.459 9.054 -5.634 1.00 94.25 88 ARG A C 1
ATOM 668 O O . ARG A 1 88 ? -0.207 9.295 -4.631 1.00 94.25 88 ARG A O 1
ATOM 675 N N . LYS A 1 89 ? 0.196 8.023 -6.445 1.00 94.00 89 LYS A N 1
ATOM 676 C CA . LYS A 1 89 ? -0.856 7.033 -6.161 1.00 94.00 89 LYS A CA 1
ATOM 677 C C . LYS A 1 89 ? -0.547 6.261 -4.878 1.00 94.00 89 LYS A C 1
ATOM 679 O O . LYS A 1 89 ? -1.441 6.098 -4.056 1.00 94.00 89 LYS A O 1
ATOM 684 N N . GLU A 1 90 ? 0.700 5.840 -4.697 1.00 96.12 90 GLU A N 1
ATOM 685 C CA . GLU A 1 90 ? 1.171 5.154 -3.492 1.00 96.12 90 GLU A CA 1
ATOM 686 C C . GLU A 1 90 ? 0.962 6.013 -2.239 1.00 96.12 90 GLU A C 1
ATOM 688 O O . GLU A 1 90 ? 0.323 5.561 -1.290 1.00 96.12 90 GLU A O 1
ATOM 693 N N . LEU A 1 91 ? 1.409 7.274 -2.262 1.00 97.06 91 LEU A N 1
ATOM 694 C CA . LEU A 1 91 ? 1.223 8.208 -1.149 1.00 97.06 91 LEU A CA 1
ATOM 695 C C . LEU A 1 91 ? -0.261 8.419 -0.828 1.00 97.06 91 LEU A C 1
ATOM 697 O O . LEU A 1 91 ? -0.662 8.294 0.325 1.00 97.06 91 LEU A O 1
ATOM 701 N N . ALA A 1 92 ? -1.097 8.640 -1.846 1.00 96.50 92 ALA A N 1
ATOM 702 C CA . ALA A 1 92 ? -2.535 8.826 -1.654 1.00 96.50 92 ALA A CA 1
ATOM 703 C C . ALA A 1 92 ? -3.225 7.583 -1.059 1.00 96.50 92 ALA A C 1
ATOM 705 O O . ALA A 1 92 ? -4.189 7.705 -0.301 1.00 96.50 92 ALA A O 1
ATOM 706 N N . VAL A 1 93 ? -2.770 6.375 -1.407 1.00 97.19 93 VAL A N 1
ATOM 707 C CA . VAL A 1 93 ? -3.278 5.128 -0.815 1.00 97.19 93 VAL A CA 1
ATOM 708 C C . VAL A 1 93 ? -2.772 4.966 0.620 1.00 97.19 93 VAL A C 1
ATOM 710 O O . VAL A 1 93 ? -3.565 4.636 1.499 1.00 97.19 93 VAL A O 1
ATOM 713 N N . SER A 1 94 ? -1.500 5.263 0.881 1.00 97.69 94 SER A N 1
ATOM 714 C CA . SER A 1 94 ? -0.902 5.216 2.221 1.00 97.69 94 SER A CA 1
ATOM 715 C C . SER A 1 94 ? -1.595 6.173 3.203 1.00 97.69 94 SER A C 1
ATOM 717 O O . SER A 1 94 ? -1.960 5.794 4.318 1.00 97.69 94 SER A O 1
ATOM 719 N N . GLU A 1 95 ? -1.908 7.394 2.767 1.00 97.81 95 GLU A N 1
ATOM 720 C CA . GLU A 1 95 ? -2.687 8.357 3.556 1.00 97.81 95 GLU A CA 1
ATOM 721 C C . GLU A 1 95 ? -4.094 7.836 3.887 1.00 97.81 95 GLU A C 1
ATOM 723 O O . GLU A 1 95 ? -4.577 7.987 5.012 1.00 97.81 95 GLU A O 1
ATOM 728 N N . LYS A 1 96 ? -4.755 7.163 2.937 1.00 98.06 96 LYS A N 1
ATOM 729 C CA . LYS A 1 96 ? -6.062 6.537 3.186 1.00 98.06 96 LYS A CA 1
ATOM 730 C C . LYS A 1 96 ? -5.963 5.396 4.192 1.00 98.06 96 LYS A C 1
ATOM 732 O O . LYS A 1 96 ? -6.821 5.313 5.069 1.00 98.06 96 LYS A O 1
ATOM 737 N N . ILE A 1 97 ? -4.942 4.546 4.080 1.00 98.19 97 ILE A N 1
ATOM 738 C CA . ILE A 1 97 ? -4.702 3.434 5.010 1.00 98.19 97 ILE A CA 1
ATOM 739 C C . ILE A 1 97 ? -4.517 3.983 6.423 1.00 98.19 97 ILE A C 1
ATOM 741 O O . ILE A 1 97 ? -5.300 3.651 7.309 1.00 98.19 97 ILE A O 1
ATOM 745 N N . THR A 1 98 ? -3.576 4.908 6.612 1.00 97.81 98 THR A N 1
ATOM 746 C CA . THR A 1 98 ? -3.305 5.497 7.933 1.00 97.81 98 THR A CA 1
ATOM 747 C C . THR A 1 98 ? -4.524 6.229 8.508 1.00 97.81 98 THR A C 1
ATOM 749 O O . THR A 1 98 ? -4.784 6.178 9.713 1.00 97.81 98 THR A O 1
ATOM 752 N N . GLY A 1 99 ? -5.324 6.886 7.661 1.00 97.88 99 GLY A N 1
ATOM 753 C CA . GLY A 1 99 ? -6.591 7.495 8.064 1.00 97.88 99 GLY A CA 1
ATOM 754 C C . GLY A 1 99 ? -7.634 6.471 8.529 1.00 97.88 99 GLY A C 1
ATOM 755 O O . GLY A 1 99 ? -8.309 6.695 9.537 1.00 97.88 99 GLY A O 1
ATOM 756 N N . LEU A 1 100 ? -7.768 5.347 7.821 1.00 98.06 100 LEU A N 1
ATOM 757 C CA . LEU A 1 100 ? -8.683 4.261 8.185 1.00 98.06 100 LEU A CA 1
ATOM 758 C C . LEU A 1 100 ? -8.228 3.522 9.448 1.00 98.06 100 LEU A C 1
ATOM 760 O O . LEU A 1 100 ? -9.062 3.238 10.305 1.00 98.06 100 LEU A O 1
ATOM 764 N N . GLU A 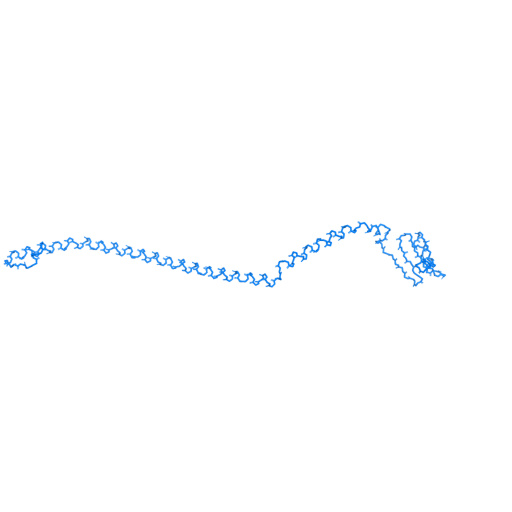1 101 ? -6.930 3.281 9.611 1.00 98.19 101 GLU A N 1
ATOM 765 C CA . GLU A 1 101 ? -6.355 2.661 10.811 1.00 98.19 101 GLU A CA 1
ATOM 766 C C . GLU A 1 101 ? -6.634 3.491 12.065 1.00 98.19 101 GLU A C 1
ATOM 768 O O . GLU A 1 101 ? -7.069 2.954 13.084 1.00 98.19 101 GLU A O 1
ATOM 773 N N . LYS A 1 102 ? -6.469 4.818 11.982 1.00 98.25 102 LYS A N 1
ATOM 774 C CA . LYS A 1 102 ? -6.817 5.723 13.087 1.00 98.25 102 LYS A CA 1
ATOM 775 C C . LYS A 1 102 ? -8.300 5.643 13.430 1.00 98.25 102 LYS A C 1
ATOM 777 O O . LYS A 1 102 ? -8.642 5.518 14.603 1.00 98.25 102 LYS A O 1
ATOM 782 N N . LYS A 1 103 ? -9.185 5.683 12.427 1.00 98.19 103 LYS A N 1
ATOM 783 C CA . LYS A 1 103 ? -10.636 5.553 12.649 1.00 98.19 103 LYS A CA 1
ATOM 784 C C . LYS A 1 103 ? -10.980 4.228 13.324 1.00 98.19 103 LYS A C 1
ATOM 786 O O . LYS A 1 103 ? -11.711 4.230 14.308 1.00 98.19 103 LYS A O 1
ATOM 791 N N . LEU A 1 104 ? -10.405 3.125 12.845 1.00 98.25 104 LEU A N 1
ATOM 792 C CA . LEU A 1 104 ? -10.587 1.802 13.437 1.00 98.25 104 LEU A CA 1
ATOM 793 C C . LEU A 1 104 ? -10.116 1.769 14.897 1.00 98.25 104 LEU A C 1
ATOM 795 O O . LEU A 1 104 ? -10.814 1.233 15.755 1.00 98.25 104 LEU A O 1
ATOM 799 N N . HIS A 1 105 ? -8.960 2.369 15.188 1.00 98.25 105 HIS A N 1
ATOM 800 C CA . HIS A 1 105 ? -8.438 2.462 16.546 1.00 98.25 105 HIS A CA 1
ATOM 801 C C . HIS A 1 105 ? -9.393 3.222 17.475 1.00 98.25 105 HIS A C 1
ATOM 803 O O . HIS A 1 105 ? -9.773 2.686 18.516 1.00 98.25 105 HIS A O 1
ATOM 809 N N . TYR A 1 106 ? -9.836 4.424 17.087 1.00 98.31 106 TYR A N 1
ATOM 810 C CA . TYR A 1 106 ? -10.776 5.209 17.894 1.00 98.31 106 TYR A CA 1
ATOM 811 C C . TYR A 1 106 ? -12.100 4.474 18.113 1.00 98.31 106 TYR A C 1
ATOM 813 O O . TYR A 1 106 ? -12.553 4.382 19.252 1.00 98.31 106 TYR A O 1
ATOM 821 N N . SER A 1 107 ? -12.678 3.874 17.068 1.00 97.75 107 SER A N 1
ATOM 822 C CA . SER A 1 107 ? -13.914 3.095 17.201 1.00 97.75 107 SER A CA 1
ATOM 823 C C . SER A 1 107 ? -13.756 1.889 18.133 1.00 97.75 107 SER A C 1
ATOM 825 O O . SER A 1 107 ? -14.661 1.607 18.915 1.00 97.75 107 SER A O 1
ATOM 827 N N . ASN A 1 108 ? -12.611 1.198 18.112 1.00 98.25 108 ASN A N 1
ATOM 828 C CA . ASN A 1 108 ? -12.340 0.099 19.044 1.00 98.25 108 ASN A CA 1
ATOM 829 C C . ASN A 1 108 ? -12.212 0.585 20.494 1.00 98.25 108 ASN A C 1
ATOM 831 O O . ASN A 1 108 ? -12.757 -0.040 21.405 1.00 98.25 108 ASN A O 1
ATOM 835 N N . VAL A 1 109 ? -11.519 1.704 20.717 1.00 98.38 109 VAL A N 1
ATOM 836 C CA . VAL A 1 109 ? -11.395 2.309 22.052 1.00 98.38 109 VAL A CA 1
ATOM 837 C C . VAL A 1 109 ? -12.769 2.727 22.580 1.00 98.38 109 VAL A C 1
ATOM 839 O O . VAL A 1 109 ? -13.123 2.391 23.710 1.00 98.38 109 VAL A O 1
ATOM 842 N N . GLU A 1 110 ? -13.581 3.396 21.761 1.00 98.19 110 GLU A N 1
ATOM 843 C CA . GLU A 1 110 ? -14.952 3.767 22.122 1.00 98.19 110 GLU A CA 1
ATOM 844 C C . GLU A 1 110 ? -15.818 2.544 22.424 1.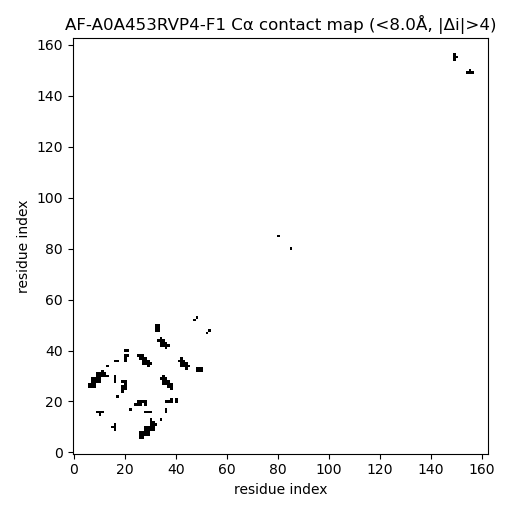00 98.19 110 GLU A C 1
ATOM 846 O O . GLU A 1 110 ? -16.520 2.525 23.437 1.00 98.19 110 GLU A O 1
ATOM 851 N N . GLN A 1 111 ? -15.735 1.496 21.601 1.00 98.25 111 GLN A N 1
ATOM 852 C CA . GLN A 1 111 ? -16.472 0.256 21.825 1.00 98.25 111 GLN A CA 1
ATOM 853 C C . GLN A 1 111 ? -16.106 -0.380 23.173 1.00 98.25 111 GLN A C 1
ATOM 855 O O . GLN A 1 111 ? -16.997 -0.817 23.904 1.00 98.25 111 GLN A O 1
ATOM 860 N N . ASN A 1 112 ? -14.819 -0.424 23.519 1.00 98.25 112 ASN A N 1
ATOM 861 C CA . A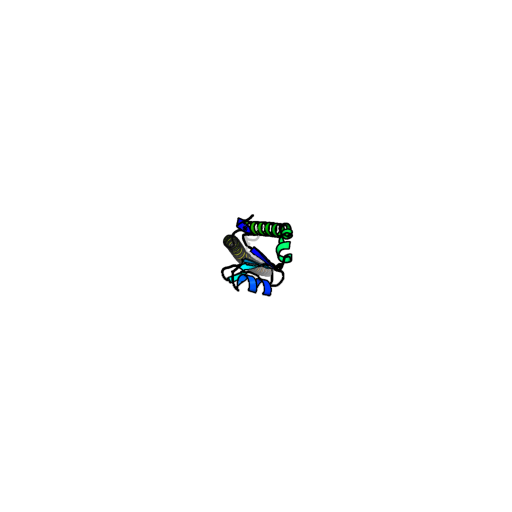SN A 1 112 ? -14.362 -0.970 24.797 1.00 98.25 112 ASN A CA 1
ATOM 862 C C . ASN A 1 112 ? -14.844 -0.118 25.976 1.00 98.25 112 ASN A C 1
ATOM 864 O O . ASN A 1 112 ? -15.425 -0.657 26.917 1.00 98.25 112 ASN A O 1
ATOM 868 N N . ASN A 1 113 ? -14.731 1.207 25.876 1.00 98.25 113 ASN A N 1
ATOM 869 C CA . ASN A 1 113 ? -15.241 2.125 26.894 1.00 98.25 113 ASN A CA 1
ATOM 870 C C . ASN A 1 113 ? -16.755 1.963 27.109 1.00 98.25 113 ASN A C 1
ATOM 872 O O . ASN A 1 113 ? -17.236 1.989 28.243 1.00 98.25 113 ASN A O 1
ATOM 876 N N . LEU A 1 114 ? -17.526 1.790 26.032 1.00 97.81 114 LEU A N 1
ATOM 877 C CA . LEU A 1 114 ? -18.969 1.558 26.115 1.00 97.81 114 LEU A CA 1
ATOM 878 C C . LEU A 1 114 ? -19.295 0.201 26.743 1.00 97.81 114 LEU A C 1
ATOM 880 O O . LEU A 1 114 ? -20.198 0.133 27.575 1.00 97.81 114 LEU A O 1
ATOM 884 N N . LYS A 1 115 ? -18.549 -0.858 26.407 1.00 98.31 115 LYS A N 1
ATOM 885 C CA . LYS A 1 115 ? -18.697 -2.181 27.038 1.00 98.31 115 LYS A CA 1
ATOM 886 C C . LYS A 1 115 ? -18.431 -2.123 28.542 1.00 98.31 115 LYS A C 1
ATOM 888 O O . LYS A 1 115 ? -19.213 -2.673 29.315 1.00 98.31 115 LYS A O 1
ATOM 893 N N . GLU A 1 116 ? -17.380 -1.425 28.966 1.00 98.19 116 GLU A N 1
ATOM 894 C CA . GLU A 1 116 ? -17.075 -1.241 30.389 1.00 98.19 116 GLU A CA 1
ATOM 895 C C . GLU A 1 116 ? -18.174 -0.465 31.118 1.00 98.19 116 GLU A C 1
ATOM 897 O O . GLU A 1 116 ? -18.599 -0.868 32.202 1.00 98.19 116 GLU A O 1
ATOM 902 N N . LYS A 1 117 ? -18.677 0.622 30.518 1.00 98.06 117 LYS A N 1
ATOM 903 C CA . LYS A 1 117 ? -19.812 1.382 31.067 1.00 98.06 117 LYS A CA 1
ATOM 904 C C . LYS A 1 117 ? -21.059 0.511 31.198 1.00 98.06 117 LYS A C 1
ATOM 906 O O . LYS A 1 117 ? -21.714 0.551 32.235 1.00 98.06 117 LYS A O 1
ATOM 911 N N . LEU A 1 118 ? -21.355 -0.308 30.188 1.00 98.25 118 LEU A N 1
ATOM 912 C CA . LEU A 1 118 ? -22.466 -1.260 30.220 1.00 98.25 118 LEU A CA 1
ATOM 913 C C . LEU A 1 118 ? -22.323 -2.257 31.371 1.00 98.25 118 LEU A C 1
ATOM 915 O O . LEU A 1 118 ? -23.285 -2.500 32.094 1.00 98.25 118 LEU A O 1
ATOM 919 N N . HIS A 1 119 ? -21.123 -2.804 31.566 1.00 97.75 119 HIS A N 1
ATOM 920 C CA . HIS A 1 119 ? -20.857 -3.737 32.655 1.00 97.75 119 HIS A CA 1
ATOM 921 C C . HIS A 1 119 ? -21.040 -3.080 34.033 1.00 97.75 119 HIS A C 1
ATOM 923 O O . HIS A 1 119 ? -21.665 -3.670 34.915 1.00 97.75 119 HIS A O 1
ATOM 929 N N . LYS A 1 120 ? -20.547 -1.846 34.210 1.00 98.00 120 LYS A N 1
ATOM 930 C CA . LYS A 1 120 ? -20.731 -1.069 35.448 1.00 98.00 120 LYS A CA 1
ATOM 931 C C . LYS A 1 120 ? -22.211 -0.825 35.740 1.00 98.00 120 LYS A C 1
ATOM 933 O O . LYS A 1 120 ? -22.685 -1.236 36.795 1.00 98.00 120 LYS A O 1
ATOM 938 N N . LEU A 1 121 ? -22.959 -0.295 34.772 1.00 97.62 121 LEU A N 1
ATOM 939 C CA . LEU A 1 121 ? -24.399 -0.054 34.918 1.00 97.62 121 LEU A CA 1
ATOM 940 C C . LEU A 1 121 ? -25.182 -1.344 35.200 1.00 97.62 121 LEU A C 1
ATOM 942 O O . LEU A 1 121 ? -26.093 -1.348 36.024 1.00 97.62 121 LEU A O 1
ATOM 946 N N . ALA A 1 122 ? -24.818 -2.461 34.565 1.00 97.69 122 ALA A N 1
ATOM 947 C CA . ALA A 1 122 ? -25.441 -3.753 34.842 1.00 97.69 122 ALA A CA 1
ATOM 948 C C . ALA A 1 122 ? -25.170 -4.235 36.278 1.00 97.69 122 ALA A C 1
ATOM 950 O O . ALA A 1 122 ? -26.054 -4.821 36.905 1.00 97.69 122 ALA A O 1
ATOM 951 N N . SER A 1 123 ? -23.968 -3.992 36.809 1.00 97.31 123 SER A N 1
ATOM 952 C CA . SER A 1 123 ? -23.639 -4.314 38.201 1.00 97.31 123 SER A CA 1
ATOM 953 C C . SER A 1 123 ? -24.366 -3.411 39.201 1.00 97.31 123 SER A C 1
ATOM 955 O O . SER A 1 123 ? -24.912 -3.915 40.178 1.00 97.31 123 SER A O 1
ATOM 957 N N . GLU A 1 124 ? -24.461 -2.109 38.921 1.00 97.12 124 GLU A N 1
ATOM 958 C CA . GLU A 1 124 ? -25.206 -1.147 39.740 1.00 97.12 124 GLU A CA 1
ATOM 959 C C . GLU A 1 124 ? -26.695 -1.493 39.779 1.00 97.12 124 GLU A C 1
ATOM 961 O O . GLU A 1 124 ? -27.270 -1.571 40.861 1.00 97.12 124 GLU A O 1
ATOM 966 N N . LYS A 1 125 ? -27.299 -1.813 38.625 1.00 97.31 125 LYS A N 1
ATOM 967 C CA . LYS A 1 125 ? -28.695 -2.272 38.546 1.00 97.31 125 LYS A CA 1
ATOM 968 C C . LYS A 1 125 ? -28.941 -3.478 39.450 1.00 97.31 125 LYS A C 1
ATOM 970 O O . LYS A 1 125 ? -29.879 -3.460 40.234 1.00 97.31 125 LYS A O 1
ATOM 975 N N . ARG A 1 126 ? -28.074 -4.494 39.381 1.00 97.31 126 ARG A N 1
ATOM 976 C CA . ARG A 1 126 ? -28.182 -5.696 40.227 1.00 97.31 126 ARG A CA 1
ATOM 977 C C . ARG A 1 126 ? -28.034 -5.386 41.714 1.00 97.31 126 ARG A C 1
ATOM 979 O O . ARG A 1 126 ? -28.664 -6.049 42.527 1.00 97.31 126 ARG A O 1
ATOM 986 N N . ASN A 1 127 ? -27.175 -4.437 42.080 1.00 96.94 127 ASN A N 1
ATOM 987 C CA . ASN A 1 127 ? -27.006 -4.043 43.478 1.00 96.94 127 ASN A CA 1
ATOM 988 C C . ASN A 1 127 ? -28.254 -3.322 43.995 1.00 96.94 127 ASN A C 1
ATOM 990 O O . ASN A 1 127 ? -28.744 -3.675 45.060 1.00 96.94 127 ASN A O 1
ATOM 994 N N . ILE A 1 128 ? -28.806 -2.395 43.207 1.00 95.94 128 ILE A N 1
ATOM 995 C CA . ILE A 1 128 ? -30.046 -1.689 43.546 1.00 95.94 128 ILE A CA 1
ATOM 996 C C . ILE A 1 128 ? -31.220 -2.671 43.643 1.00 95.94 128 ILE A C 1
ATOM 998 O O . ILE A 1 128 ? -31.994 -2.587 44.587 1.00 95.94 128 ILE A O 1
ATOM 1002 N N . GLU A 1 129 ? -31.338 -3.629 42.717 1.00 96.00 129 GLU A N 1
ATOM 1003 C CA . GLU A 1 129 ? -32.362 -4.685 42.784 1.00 96.00 129 GLU A CA 1
ATOM 1004 C C . GLU A 1 129 ? -32.262 -5.470 44.101 1.00 96.00 129 GLU A C 1
ATOM 1006 O O . GLU A 1 129 ? -33.255 -5.612 44.804 1.00 96.00 129 GLU A O 1
ATOM 1011 N N . LYS A 1 130 ? -31.053 -5.873 44.512 1.00 95.50 130 LYS A N 1
ATOM 1012 C CA . LYS A 1 130 ? -30.843 -6.549 45.805 1.00 95.50 130 LYS A CA 1
ATOM 1013 C C . LYS A 1 130 ? -31.167 -5.673 47.015 1.00 95.50 130 LYS A C 1
ATOM 1015 O O . LYS A 1 130 ? -31.650 -6.185 48.020 1.00 95.50 130 LYS A O 1
ATOM 1020 N N . GLU A 1 131 ? -30.851 -4.381 46.960 1.00 94.75 131 GLU A N 1
ATOM 1021 C CA . GLU A 1 131 ? -31.200 -3.442 48.030 1.00 94.75 131 GLU A CA 1
ATOM 1022 C C . GLU A 1 131 ? -32.717 -3.262 48.135 1.00 94.75 131 GLU A C 1
ATOM 1024 O O . GLU A 1 131 ? -33.245 -3.238 49.244 1.00 94.75 131 GLU A O 1
ATOM 1029 N N . ILE A 1 132 ? -33.428 -3.201 47.004 1.00 94.12 132 ILE A N 1
ATOM 1030 C CA . ILE A 1 132 ? -34.895 -3.176 46.973 1.00 94.12 132 ILE A CA 1
ATOM 1031 C C . ILE A 1 132 ? -35.450 -4.449 47.620 1.00 94.12 132 ILE A C 1
ATOM 1033 O O . ILE A 1 132 ? -36.220 -4.333 48.574 1.00 94.12 132 ILE A O 1
ATOM 1037 N N . ASP A 1 133 ? -34.991 -5.628 47.187 1.00 92.88 133 ASP A N 1
ATOM 1038 C CA . ASP A 1 133 ? -35.426 -6.925 47.729 1.00 92.88 133 ASP A CA 1
ATOM 1039 C C . ASP A 1 133 ? -35.187 -7.025 49.250 1.00 92.88 133 ASP A C 1
ATOM 1041 O O . ASP A 1 133 ? -35.963 -7.641 49.980 1.00 92.88 133 ASP A O 1
ATOM 1045 N N . HIS A 1 134 ? -34.114 -6.408 49.761 1.00 92.00 134 HIS A N 1
ATOM 1046 C CA . HIS A 1 134 ? -33.814 -6.389 51.195 1.00 92.00 134 HIS A CA 1
ATOM 1047 C C . HIS A 1 134 ? -34.692 -5.410 51.992 1.00 92.00 134 HIS A C 1
ATOM 1049 O O . HIS A 1 134 ? -34.997 -5.663 53.158 1.00 92.00 134 HIS A O 1
ATOM 1055 N N . LEU A 1 135 ? -35.096 -4.289 51.388 1.00 90.44 135 LEU A N 1
ATOM 1056 C CA . LEU A 1 135 ? -35.895 -3.247 52.042 1.00 90.44 135 LEU A CA 1
ATOM 1057 C C . LEU A 1 135 ? -37.406 -3.523 52.001 1.00 90.44 135 LEU A C 1
ATOM 1059 O O . LEU A 1 135 ? -38.132 -3.021 52.864 1.00 90.44 135 LEU A O 1
ATOM 1063 N N . GLU A 1 136 ? -37.889 -4.303 51.031 1.00 88.81 136 GLU A N 1
ATOM 1064 C CA . GLU A 1 136 ? -39.296 -4.722 50.929 1.00 88.81 136 GLU A CA 1
ATOM 1065 C C . GLU A 1 136 ? -39.867 -5.337 52.222 1.00 88.81 136 GLU A C 1
ATOM 1067 O O . GLU A 1 136 ? -40.875 -4.814 52.710 1.00 88.81 136 GLU A O 1
ATOM 1072 N N . PRO A 1 137 ? -39.237 -6.343 52.860 1.00 87.50 137 PRO A N 1
ATOM 1073 C CA . PRO A 1 137 ? -39.772 -6.928 54.092 1.00 87.50 137 PRO A CA 1
ATOM 1074 C C . PRO A 1 137 ? -39.810 -5.927 55.258 1.00 87.50 137 PRO A C 1
ATOM 1076 O O . PRO A 1 137 ? -40.746 -5.933 56.057 1.00 87.50 137 PRO A O 1
ATOM 1079 N N . GLY A 1 138 ? -38.841 -5.007 55.335 1.00 83.12 138 GLY A N 1
ATOM 1080 C CA . GLY A 1 138 ? -38.827 -3.957 56.358 1.00 83.12 138 GLY A CA 1
ATOM 1081 C C . GLY A 1 138 ? -39.978 -2.958 56.200 1.00 83.12 138 GLY A C 1
ATOM 1082 O O . GLY A 1 138 ? -40.533 -2.485 57.194 1.00 83.12 138 GLY A O 1
ATOM 1083 N N . LYS A 1 139 ? -40.396 -2.659 54.960 1.00 81.75 139 LYS A N 1
ATOM 1084 C CA . LYS A 1 139 ? -41.607 -1.858 54.714 1.00 81.75 139 LYS A CA 1
ATOM 1085 C C . LYS A 1 139 ? -42.855 -2.564 55.233 1.00 81.75 139 LYS A C 1
ATOM 1087 O O . LYS A 1 139 ? -43.664 -1.918 55.898 1.00 81.75 139 LYS A O 1
ATOM 1092 N N . GLU A 1 140 ? -43.010 -3.854 54.946 1.00 79.75 140 GLU A N 1
ATOM 1093 C CA . GLU A 1 140 ? -44.162 -4.635 55.412 1.00 79.75 140 GLU A CA 1
ATOM 1094 C C . GLU A 1 140 ? -44.227 -4.687 56.941 1.00 79.75 140 GLU A C 1
ATOM 1096 O O . GLU A 1 140 ? -45.288 -4.443 57.521 1.00 79.75 140 GLU A O 1
ATOM 1101 N N . GLU A 1 141 ? -43.092 -4.904 57.607 1.00 84.50 141 GLU A N 1
ATOM 1102 C CA . GLU A 1 141 ? -43.012 -4.950 59.070 1.00 84.50 141 GLU A CA 1
ATOM 1103 C C . GLU A 1 141 ? -43.398 -3.608 59.718 1.00 84.50 141 GLU A C 1
ATOM 1105 O O . GLU A 1 141 ? -44.181 -3.567 60.677 1.00 84.50 141 GLU A O 1
ATOM 1110 N N . VAL A 1 142 ? -42.921 -2.486 59.170 1.00 84.69 142 VAL A N 1
ATOM 1111 C CA . VAL A 1 142 ? -43.276 -1.144 59.660 1.00 84.69 142 VAL A CA 1
ATOM 1112 C C . VAL A 1 142 ? -44.760 -0.848 59.442 1.00 84.69 142 VAL A C 1
ATOM 1114 O O . VAL A 1 142 ? -45.412 -0.320 60.349 1.00 84.69 142 VAL A O 1
ATOM 1117 N N . ILE A 1 143 ? -45.321 -1.213 58.284 1.00 84.00 143 ILE A N 1
ATOM 1118 C CA . ILE A 1 143 ? -46.759 -1.069 58.005 1.00 84.00 143 ILE A CA 1
ATOM 1119 C C . ILE A 1 143 ? -47.568 -1.868 59.030 1.00 84.00 143 ILE A C 1
ATOM 1121 O O . ILE A 1 143 ? -48.477 -1.318 59.659 1.00 84.00 143 ILE A O 1
ATOM 1125 N N . TYR A 1 144 ? -47.203 -3.130 59.260 1.00 83.19 144 TYR A N 1
ATOM 1126 C CA . TYR A 1 144 ? -47.900 -4.007 60.200 1.00 83.19 144 TYR A CA 1
ATOM 1127 C C . TYR A 1 144 ? -47.853 -3.458 61.633 1.00 83.19 144 TYR A C 1
ATOM 1129 O O . TYR A 1 144 ? -48.870 -3.412 62.332 1.00 83.19 144 TYR A O 1
ATOM 1137 N N . THR A 1 145 ? -46.687 -2.963 62.054 1.00 84.88 145 THR A N 1
ATOM 1138 C CA . THR A 1 145 ? -46.482 -2.363 63.380 1.00 84.88 145 THR A CA 1
ATOM 1139 C C . THR A 1 145 ? -47.292 -1.075 63.548 1.00 84.88 145 THR A C 1
ATOM 1141 O O . THR A 1 145 ? -47.921 -0.861 64.588 1.00 84.88 145 THR A O 1
ATOM 1144 N N . CYS A 1 146 ? -47.336 -0.231 62.516 1.00 82.88 146 CYS A N 1
ATOM 1145 C CA . CYS A 1 146 ? -48.105 1.010 62.530 1.00 82.88 146 CYS A CA 1
ATOM 1146 C C . CYS A 1 146 ? -49.613 0.731 62.650 1.00 82.88 146 CYS A C 1
ATOM 1148 O O . CYS A 1 146 ? -50.283 1.311 63.508 1.00 82.88 146 CYS A O 1
ATOM 1150 N N . VAL A 1 147 ? -50.137 -0.228 61.875 1.00 84.31 147 VAL A N 1
ATOM 1151 C CA . VAL A 1 147 ? -51.544 -0.666 61.951 1.00 84.31 147 VAL A CA 1
ATOM 1152 C C . VAL A 1 147 ? -51.885 -1.201 63.349 1.00 84.31 147 VAL A C 1
ATOM 1154 O O . VAL A 1 147 ? -52.909 -0.819 63.918 1.00 84.31 147 VAL A O 1
ATOM 1157 N N . GLN A 1 148 ? -51.014 -2.022 63.946 1.00 79.25 148 GLN A N 1
ATOM 1158 C CA . GLN A 1 148 ? -51.186 -2.548 65.309 1.00 79.25 148 GLN A CA 1
ATOM 1159 C C . GLN A 1 148 ? -51.249 -1.432 66.371 1.00 79.25 148 GLN A C 1
ATOM 1161 O O . GLN A 1 148 ? -52.096 -1.473 67.268 1.00 79.25 148 GLN A O 1
ATOM 1166 N N . LEU A 1 149 ? -50.377 -0.423 66.280 1.00 79.56 149 LEU A N 1
ATOM 1167 C CA . LEU A 1 149 ? -50.352 0.715 67.211 1.00 79.56 149 LEU A CA 1
ATOM 1168 C C . LEU A 1 149 ? -51.577 1.629 67.056 1.00 79.56 149 LEU A C 1
ATOM 1170 O O . LEU A 1 149 ? -52.134 2.093 68.055 1.00 79.56 149 LEU A O 1
ATOM 1174 N N . LEU A 1 150 ? -52.035 1.856 65.826 1.00 76.19 150 LEU A N 1
ATOM 1175 C CA . LEU A 1 150 ? -53.253 2.623 65.543 1.00 76.19 150 LEU A CA 1
ATOM 1176 C C . LEU A 1 150 ? -54.503 1.927 66.098 1.00 76.19 150 LEU A C 1
ATOM 1178 O O . LEU A 1 150 ? -55.350 2.576 66.713 1.00 76.19 150 LEU A O 1
ATOM 1182 N N . PHE A 1 151 ? -54.576 0.598 65.978 1.00 75.62 151 PHE A N 1
ATOM 1183 C CA . PHE A 1 151 ? -55.663 -0.192 66.559 1.00 75.62 151 PHE A CA 1
ATOM 1184 C C . PHE A 1 151 ? -55.670 -0.118 68.096 1.00 75.62 151 PHE A C 1
ATOM 1186 O O . PHE A 1 151 ? -56.725 0.053 68.705 1.00 75.62 151 PHE A O 1
ATOM 1193 N N . LYS A 1 152 ? -54.491 -0.171 68.736 1.00 74.94 152 LYS A N 1
ATOM 1194 C CA . LYS A 1 152 ? -54.348 -0.053 70.202 1.00 74.94 152 LYS A CA 1
ATOM 1195 C C . LYS A 1 152 ? -54.643 1.349 70.745 1.00 74.94 152 LYS A C 1
ATOM 1197 O O . LYS A 1 152 ? -55.079 1.470 71.883 1.00 74.94 152 LYS A O 1
ATOM 1202 N N . SER A 1 153 ? -54.404 2.397 69.958 1.00 76.69 153 SER A N 1
ATOM 1203 C CA . SER A 1 153 ? -54.612 3.798 70.362 1.00 76.69 153 SER A CA 1
ATOM 1204 C C . SER A 1 153 ? -56.016 4.336 70.052 1.00 76.69 153 SER A C 1
ATOM 1206 O O . SER A 1 153 ? -56.288 5.509 70.306 1.00 76.69 153 SER A O 1
ATOM 1208 N N . GLY A 1 154 ? -56.917 3.512 69.497 1.00 63.97 154 GLY A N 1
ATOM 1209 C CA . GLY A 1 154 ? -58.307 3.893 69.203 1.00 63.97 154 GLY A CA 1
ATOM 1210 C C . GLY A 1 154 ? -58.462 4.996 68.145 1.00 63.97 154 GLY A C 1
ATOM 1211 O O . GLY A 1 154 ? -59.562 5.512 67.947 1.00 63.97 154 GLY A O 1
ATOM 1212 N N . SER A 1 155 ? -57.377 5.369 67.461 1.00 61.78 155 SER A N 1
ATOM 1213 C CA . SER A 1 155 ? -57.342 6.470 66.498 1.00 61.78 155 SER A CA 1
ATOM 1214 C C . SER A 1 155 ? -57.556 5.939 65.077 1.00 61.78 155 SER A C 1
ATOM 1216 O O . 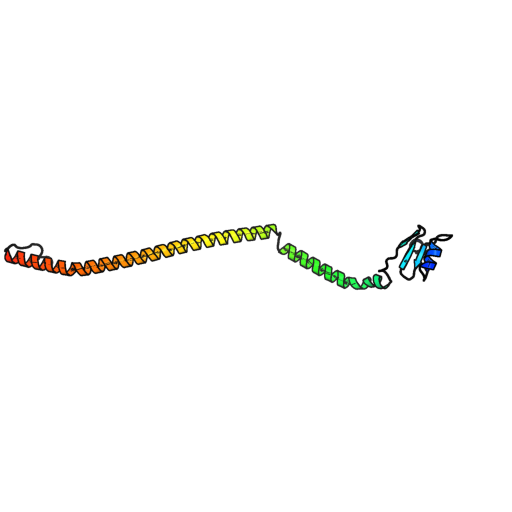SER A 1 155 ? -56.779 5.123 64.584 1.00 61.78 155 SER A O 1
ATOM 1218 N N . LYS A 1 156 ? -58.619 6.389 64.392 1.00 56.75 156 LYS A N 1
ATOM 1219 C CA . LYS A 1 156 ? -58.914 5.997 62.999 1.00 56.75 156 LYS A CA 1
ATOM 1220 C C . LYS A 1 156 ? -57.841 6.543 62.049 1.00 56.75 156 LYS A C 1
ATOM 1222 O O . LYS A 1 156 ? -57.811 7.737 61.765 1.00 56.75 156 LYS A O 1
ATOM 1227 N N . CYS A 1 157 ? -56.998 5.664 61.516 1.00 53.94 157 CYS A N 1
ATOM 1228 C CA . CYS A 1 157 ? -56.053 6.007 60.458 1.00 53.94 157 CYS A CA 1
ATOM 1229 C C . CYS A 1 157 ? -56.781 6.198 59.118 1.00 53.94 157 CYS A C 1
ATOM 1231 O O . CYS A 1 157 ? -57.473 5.294 58.657 1.00 53.94 157 CYS A O 1
ATOM 1233 N N . HIS A 1 158 ? -56.615 7.361 58.481 1.00 56.81 158 HIS A N 1
ATOM 1234 C CA . HIS A 1 158 ? -57.176 7.659 57.153 1.00 56.81 158 HIS A CA 1
ATOM 1235 C C . HIS A 1 158 ? -56.430 6.975 55.988 1.00 56.81 158 HIS A C 1
ATOM 1237 O O . HIS A 1 158 ? -56.890 7.057 54.856 1.00 56.81 158 HIS A O 1
ATOM 1243 N N . LEU A 1 159 ? -55.305 6.287 56.233 1.00 52.88 159 LEU A N 1
ATOM 1244 C CA . LEU A 1 159 ? -54.549 5.589 55.180 1.00 52.88 159 LEU A CA 1
ATOM 1245 C C . LEU A 1 159 ? -55.083 4.183 54.843 1.00 52.88 159 LEU A C 1
ATOM 1247 O O . LEU A 1 159 ? -54.642 3.598 53.861 1.00 52.88 159 LEU A O 1
ATOM 1251 N N . CYS A 1 160 ? -56.037 3.638 55.607 1.00 49.78 160 CYS A N 1
ATOM 1252 C CA . CYS A 1 160 ? -56.582 2.291 55.369 1.00 49.78 160 CYS A CA 1
ATOM 1253 C C . CYS A 1 160 ? -57.776 2.238 54.391 1.00 49.78 160 CYS A C 1
ATOM 1255 O O . CYS A 1 160 ? -58.403 1.189 54.276 1.00 49.78 160 CYS A O 1
ATOM 1257 N N . THR A 1 161 ? -58.139 3.330 53.707 1.00 42.31 161 THR A N 1
ATOM 1258 C CA . THR A 1 161 ? -59.357 3.391 52.862 1.00 42.31 161 THR A CA 1
ATOM 1259 C C . THR A 1 161 ? -59.108 3.381 51.354 1.00 42.31 161 THR A C 1
ATOM 1261 O O . THR A 1 161 ? -60.003 3.733 50.592 1.00 42.31 161 THR A O 1
ATOM 1264 N N . SER A 1 162 ? -57.927 2.987 50.888 1.00 39.56 162 SER A N 1
ATOM 1265 C CA . SER A 1 162 ? -57.671 2.829 49.451 1.00 39.56 162 SER A CA 1
ATOM 1266 C C . SER A 1 162 ? -57.205 1.412 49.164 1.00 39.56 162 SER A C 1
ATOM 1268 O O . SER A 1 162 ? -56.019 1.166 48.962 1.00 39.56 162 SER A O 1
ATOM 1270 N N . HIS A 1 163 ? -58.172 0.498 49.204 1.00 39.84 163 HIS A N 1
ATOM 1271 C CA . HIS A 1 163 ? -58.096 -0.803 48.557 1.00 39.84 163 HIS A CA 1
ATOM 1272 C C . HIS A 1 163 ? -59.085 -0.828 47.395 1.00 39.84 163 HIS A C 1
ATOM 1274 O O . HIS A 1 163 ? -60.170 -0.220 47.553 1.00 39.84 163 HIS A O 1
#

Secondary structure (DSSP, 8-state):
-HHHHSSEEEESSHHHHHHHHHSSS--EEEETT--EE-TTS-EE--SS-SGGGGGGGG-HHHHHHHHHHHHHHHHHHHHT--HHHHHHHHHHHHHHHHHHHHHHHHHHHHHHHHHHHHHHHHHHHHHHHHHHHHHHHHHHHHHHHHHHHHHHTT---GGG---

InterPro domains:
  IPR036277 SMCs flexible hinge superfamily [SSF75553] (2-69)

Mean predicted aligned error: 16.4 Å

Radius of gyration: 55.81 Å; Cα contacts (8 Å, |Δi|>4): 88; chains: 1; 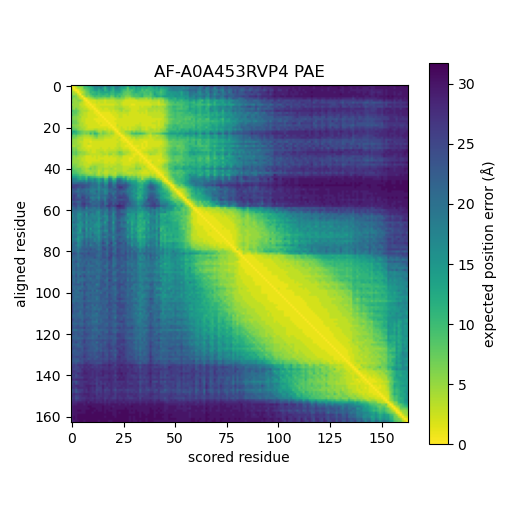bounding box: 118×26×132 Å

Sequence (163 aa):
VLYAVGNTLVCDKLDEAKTLSWSGERYKVVTVDGILLTKSGTMTGGVSGGMEARSNKWDDSRIESLKKKKSKLEAEMSELGSPRELQRKELAVSEKITGLEKKLHYSNVEQNNLKEKLHKLASEKRNIEKEIDHLEPGKEEVIYTCVQLLFKSGSKCHLCTSH

Solvent-accessible surface area (backbone atoms only — not comparable to full-atom values): 9282 Å² total; per-residue (Å²): 109,65,89,82,52,61,80,54,47,78,34,79,46,67,70,61,35,48,46,45,18,72,42,88,76,57,29,28,25,34,30,76,64,56,34,36,32,34,58,89,67,52,74,52,62,66,99,82,46,42,76,72,65,63,56,59,78,72,42,57,67,57,54,49,53,50,50,53,51,47,53,50,52,52,49,55,53,59,71,69,48,55,72,69,56,50,50,51,52,50,51,58,50,49,53,49,50,57,52,50,52,52,50,52,49,53,52,51,52,52,51,51,55,50,52,51,51,50,52,50,52,54,51,50,52,53,49,52,52,51,52,49,66,64,46,50,60,56,52,52,51,52,52,54,51,49,55,54,50,35,65,75,65,76,50,86,67,83,82,78,77,82,125

Organism: Aegilops tauschii subsp. strangulata (NCBI:txid200361)